Protein AF-K2Q9H9-F1 (afdb_monomer_lite)

Organism: NCBI:txid1156935

Foldseek 3Di:
DLQVVVVVDDLVNVCVVVVHDSVVSVVVLVVLCVVQVHDDSVRSSVSCVVVVVDDD

Structure (mmCIF, N/CA/C/O backbone):
data_AF-K2Q9H9-F1
#
_entry.id   AF-K2Q9H9-F1
#
loop_
_atom_site.group_PDB
_atom_site.id
_atom_site.type_symbol
_atom_site.label_atom_id
_atom_site.label_alt_id
_atom_site.label_comp_id
_atom_site.label_asym_id
_atom_site.label_entity_id
_atom_site.label_seq_id
_atom_site.pdbx_PDB_ins_code
_atom_site.Cartn_x
_atom_site.Cartn_y
_atom_site.Cartn_z
_atom_site.occupancy
_atom_site.B_iso_or_equiv
_atom_site.auth_seq_id
_atom_site.auth_comp_id
_atom_site.auth_asym_id
_atom_site.auth_atom_id
_atom_site.pdbx_PDB_model_num
ATOM 1 N N . MET A 1 1 ? -2.313 1.999 -6.038 1.00 78.62 1 MET A N 1
ATOM 2 C CA . MET A 1 1 ? -2.132 0.554 -6.323 1.00 78.62 1 MET A CA 1
ATOM 3 C C . MET A 1 1 ? -3.471 -0.155 -6.294 1.00 78.62 1 MET A C 1
ATOM 5 O O . MET A 1 1 ? -3.896 -0.613 -7.341 1.00 78.62 1 MET A O 1
ATOM 9 N N . LEU A 1 2 ? -4.173 -0.138 -5.155 1.00 81.12 2 LEU A N 1
ATOM 10 C CA . LEU A 1 2 ? -5.471 -0.800 -5.003 1.00 81.12 2 LEU A CA 1
ATOM 11 C C . LEU A 1 2 ? -6.556 -0.296 -5.979 1.00 81.12 2 LEU A C 1
ATOM 13 O O . LEU A 1 2 ? -7.311 -1.120 -6.464 1.00 81.12 2 LEU A O 1
ATOM 17 N N . THR A 1 3 ? -6.574 0.990 -6.358 1.00 83.31 3 THR A N 1
ATOM 18 C CA . THR A 1 3 ? -7.482 1.531 -7.402 1.00 83.31 3 THR A CA 1
ATOM 19 C C . THR A 1 3 ? -7.263 0.907 -8.781 1.00 83.31 3 THR A C 1
ATOM 21 O O . THR A 1 3 ? -8.197 0.592 -9.503 1.00 83.31 3 THR A O 1
ATOM 24 N N . TRP A 1 4 ? -6.008 0.711 -9.181 1.00 83.62 4 TRP A N 1
ATOM 25 C CA . TRP A 1 4 ? -5.709 0.089 -10.471 1.00 83.62 4 TRP A CA 1
ATOM 26 C C . TRP A 1 4 ? -6.017 -1.407 -10.420 1.00 83.62 4 TRP A C 1
ATOM 28 O O . TRP A 1 4 ? -6.583 -1.963 -11.356 1.00 83.62 4 TRP A O 1
ATOM 38 N N . THR A 1 5 ? -5.712 -2.049 -9.292 1.00 83.31 5 THR A N 1
ATOM 39 C CA . THR A 1 5 ? -6.070 -3.449 -9.060 1.00 83.31 5 THR A CA 1
ATOM 40 C C . THR A 1 5 ? -7.588 -3.655 -9.004 1.00 83.31 5 THR A C 1
ATOM 42 O O . THR A 1 5 ? -8.064 -4.670 -9.499 1.00 83.31 5 THR A O 1
ATOM 45 N N . SER A 1 6 ? -8.366 -2.690 -8.496 1.00 81.38 6 SER A N 1
ATOM 46 C CA . SER A 1 6 ? -9.837 -2.736 -8.519 1.00 81.38 6 SER A CA 1
ATOM 47 C C . SER A 1 6 ? -10.411 -2.583 -9.925 1.00 81.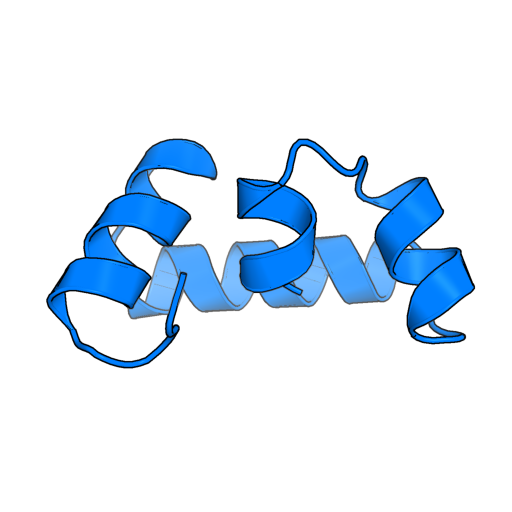38 6 SER A C 1
ATOM 49 O O . SER A 1 6 ? -11.467 -3.132 -10.209 1.00 81.38 6 SER A O 1
ATOM 51 N N . GLN A 1 7 ? -9.689 -1.917 -10.828 1.00 84.12 7 GLN A N 1
ATOM 52 C CA . GLN A 1 7 ? -9.997 -1.879 -12.262 1.00 84.12 7 GLN A CA 1
ATOM 53 C C . GLN A 1 7 ? -9.540 -3.147 -13.014 1.00 84.12 7 GLN A C 1
ATOM 55 O O . GLN A 1 7 ? -9.602 -3.194 -14.240 1.00 84.12 7 GLN A O 1
ATOM 60 N N . GLY A 1 8 ? -9.050 -4.173 -12.308 1.00 83.69 8 GLY A N 1
ATOM 61 C CA . GLY A 1 8 ? -8.600 -5.435 -12.901 1.00 83.69 8 GLY A CA 1
ATOM 62 C C . GLY A 1 8 ? -7.169 -5.412 -13.443 1.00 83.69 8 GLY A C 1
ATOM 63 O O . GLY A 1 8 ? -6.754 -6.371 -14.092 1.00 83.69 8 GLY A O 1
ATOM 64 N N . LYS A 1 9 ? -6.387 -4.356 -13.175 1.00 87.12 9 LYS A N 1
ATOM 65 C CA . LYS A 1 9 ? -4.977 -4.301 -13.581 1.00 87.12 9 LYS A CA 1
ATOM 66 C C . LYS A 1 9 ? -4.132 -5.283 -12.781 1.00 87.12 9 LYS A C 1
ATOM 68 O O . LYS A 1 9 ? -4.203 -5.355 -11.551 1.00 87.12 9 LYS A O 1
ATOM 73 N N . THR A 1 10 ? -3.266 -5.995 -13.488 1.00 88.00 10 THR A N 1
ATOM 74 C CA . THR A 1 10 ? -2.288 -6.906 -12.893 1.00 88.00 10 THR A CA 1
ATOM 75 C C . THR A 1 10 ? -1.210 -6.140 -12.126 1.00 88.00 10 THR A C 1
ATOM 77 O O . THR A 1 10 ? -0.910 -4.983 -12.421 1.00 88.00 10 THR A O 1
ATOM 80 N N . ALA A 1 11 ? -0.547 -6.798 -11.169 1.00 85.50 11 ALA A N 1
ATOM 81 C CA . ALA A 1 11 ? 0.569 -6.194 -10.433 1.00 85.50 11 ALA A CA 1
ATOM 82 C C . ALA A 1 11 ? 1.693 -5.693 -11.362 1.00 85.50 11 ALA A C 1
ATOM 84 O O . ALA A 1 11 ? 2.369 -4.721 -11.034 1.00 85.50 11 ALA A O 1
ATOM 85 N N . TRP A 1 12 ? 1.868 -6.316 -12.534 1.00 89.12 12 TRP A N 1
ATOM 86 C CA . TRP A 1 12 ? 2.803 -5.836 -13.547 1.00 89.12 12 TRP A CA 1
ATOM 87 C C . TRP A 1 12 ? 2.356 -4.522 -14.182 1.00 89.12 12 TRP A C 1
ATOM 89 O O . TRP A 1 12 ? 3.134 -3.574 -14.192 1.00 89.12 12 TRP A O 1
ATOM 99 N N . GLU A 1 13 ? 1.118 -4.429 -14.661 1.00 89.81 13 GLU A N 1
ATOM 100 C CA . GLU A 1 13 ? 0.605 -3.180 -15.236 1.00 89.81 13 GLU A CA 1
ATOM 101 C C . GLU A 1 13 ? 0.664 -2.044 -14.213 1.00 89.81 13 GLU A C 1
ATOM 103 O O . GLU A 1 13 ? 1.115 -0.950 -14.530 1.00 89.81 13 GLU A O 1
ATOM 108 N N . VAL A 1 14 ? 0.303 -2.319 -12.955 1.00 89.62 14 VAL A N 1
ATOM 109 C CA . VAL A 1 14 ? 0.416 -1.343 -11.861 1.00 89.62 14 VAL A CA 1
ATOM 110 C C . VAL A 1 14 ? 1.868 -0.923 -11.632 1.00 89.62 14 VAL A C 1
ATOM 112 O O . VAL A 1 14 ? 2.127 0.254 -11.396 1.00 89.62 14 VAL A O 1
ATOM 115 N N . SER A 1 15 ? 2.814 -1.863 -11.722 1.00 92.25 15 SER A N 1
ATOM 116 C CA . SER A 1 15 ? 4.246 -1.576 -11.592 1.00 92.25 15 SER A CA 1
ATOM 117 C C . SER A 1 15 ? 4.751 -0.656 -12.710 1.00 92.25 15 SER A C 1
ATOM 119 O O . SER A 1 15 ? 5.509 0.269 -12.437 1.00 92.25 15 SER A O 1
ATOM 121 N N . VAL A 1 16 ? 4.251 -0.842 -13.937 1.00 93.75 16 VAL A N 1
ATOM 122 C CA . VAL A 1 16 ? 4.568 0.006 -15.096 1.00 93.75 16 VAL A CA 1
ATOM 123 C C . VAL A 1 16 ? 3.926 1.388 -14.960 1.00 93.75 16 VAL A C 1
ATOM 125 O O . VAL A 1 16 ? 4.605 2.387 -15.156 1.00 93.75 16 VAL A O 1
ATOM 128 N N . ILE A 1 17 ? 2.649 1.464 -14.566 1.00 90.69 17 ILE A N 1
ATOM 129 C CA . ILE A 1 17 ? 1.919 2.732 -14.381 1.00 90.69 17 ILE A CA 1
ATOM 130 C C . ILE A 1 17 ? 2.571 3.600 -13.299 1.00 90.69 17 ILE A C 1
ATOM 132 O O . ILE A 1 17 ? 2.635 4.818 -13.431 1.00 90.69 17 ILE A O 1
ATOM 136 N N . LEU A 1 18 ? 3.024 2.979 -12.208 1.00 87.12 18 LEU A N 1
ATOM 137 C CA . LEU A 1 18 ? 3.609 3.680 -11.065 1.00 87.12 18 LEU A CA 1
ATOM 138 C C . LEU A 1 18 ? 5.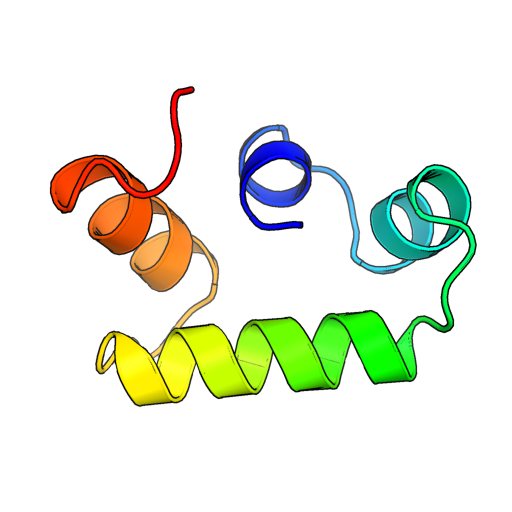141 3.770 -11.132 1.00 87.12 18 LEU A C 1
ATOM 140 O O . LEU A 1 18 ? 5.739 4.300 -10.200 1.00 87.12 18 LEU A O 1
ATOM 144 N N . SER A 1 19 ? 5.772 3.256 -12.194 1.00 92.75 19 SER A N 1
ATOM 145 C CA . SER A 1 19 ? 7.232 3.203 -12.362 1.00 92.75 19 SER A CA 1
ATOM 146 C C . SER A 1 19 ? 7.976 2.618 -1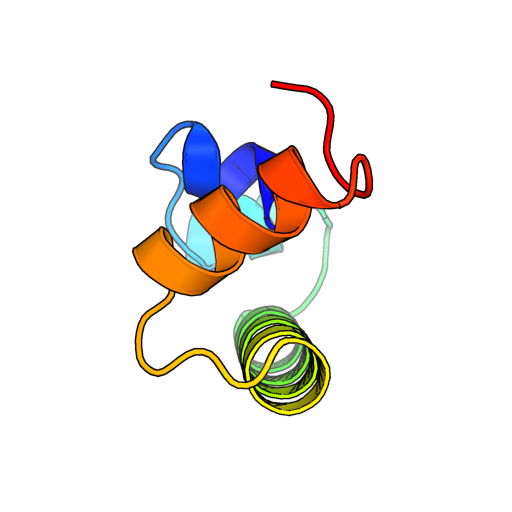1.149 1.00 92.75 19 SER A C 1
ATOM 148 O O . SER A 1 19 ? 9.031 3.106 -10.749 1.00 92.75 19 SER A O 1
ATOM 150 N N . ILE A 1 20 ? 7.428 1.557 -10.552 1.00 92.44 20 ILE A N 1
ATOM 151 C CA . ILE A 1 20 ? 8.026 0.824 -9.423 1.00 92.44 20 ILE A CA 1
ATOM 152 C C . ILE A 1 20 ? 8.207 -0.651 -9.774 1.00 92.44 20 ILE A C 1
ATOM 154 O O . ILE A 1 20 ? 7.635 -1.150 -10.736 1.00 92.44 20 ILE A O 1
ATOM 158 N N . SER A 1 21 ? 8.988 -1.395 -8.987 1.00 92.31 21 SER A N 1
ATOM 159 C CA . SER A 1 21 ? 9.159 -2.830 -9.236 1.00 92.31 21 SER A CA 1
ATOM 160 C C . SER A 1 21 ? 7.889 -3.626 -8.893 1.00 92.31 21 SER A C 1
ATOM 162 O O . SER A 1 21 ? 7.168 -3.288 -7.950 1.00 92.31 21 SER A O 1
ATOM 164 N N . LYS A 1 22 ? 7.643 -4.747 -9.593 1.00 90.75 22 LYS A N 1
ATOM 165 C CA . LYS A 1 22 ? 6.579 -5.706 -9.219 1.00 90.75 22 LYS A CA 1
ATOM 166 C C . LYS A 1 22 ? 6.680 -6.122 -7.753 1.00 90.75 22 LYS A C 1
ATOM 168 O O . LYS A 1 22 ? 5.666 -6.234 -7.072 1.00 90.75 22 LYS A O 1
ATOM 173 N N . ASN A 1 23 ? 7.902 -6.338 -7.265 1.00 92.12 23 ASN A N 1
ATOM 174 C CA . ASN A 1 23 ? 8.140 -6.747 -5.887 1.00 92.12 23 ASN A CA 1
ATOM 175 C C . ASN A 1 23 ? 7.668 -5.668 -4.902 1.00 92.12 23 ASN A C 1
ATOM 177 O O . ASN A 1 23 ? 6.992 -5.975 -3.927 1.00 92.12 23 ASN A O 1
ATOM 181 N N . THR A 1 24 ? 7.924 -4.394 -5.213 1.00 91.62 24 THR A N 1
ATOM 182 C CA . THR A 1 24 ? 7.417 -3.247 -4.446 1.00 91.62 24 THR A CA 1
ATOM 183 C C . THR A 1 24 ? 5.886 -3.230 -4.424 1.00 91.62 24 THR A C 1
ATOM 185 O O . THR A 1 24 ? 5.300 -3.064 -3.356 1.00 91.62 24 THR A O 1
ATOM 188 N N . VAL A 1 25 ? 5.221 -3.487 -5.561 1.00 90.19 25 VAL A N 1
ATOM 189 C CA . VAL A 1 25 ? 3.750 -3.610 -5.624 1.00 90.19 25 VAL A CA 1
ATOM 190 C C . VAL A 1 25 ? 3.243 -4.733 -4.712 1.00 90.19 25 VAL A C 1
ATOM 192 O O . VAL A 1 25 ? 2.305 -4.518 -3.946 1.00 90.19 25 VAL A O 1
ATOM 195 N N . HIS A 1 26 ? 3.872 -5.911 -4.742 1.00 90.19 26 HIS A N 1
ATOM 196 C CA . HIS A 1 26 ? 3.503 -7.032 -3.871 1.00 90.19 26 HIS A CA 1
ATOM 197 C C . HIS A 1 26 ? 3.698 -6.711 -2.388 1.00 90.19 26 HIS A C 1
ATOM 199 O O . HIS A 1 26 ? 2.804 -6.988 -1.589 1.00 90.19 26 HIS A O 1
ATOM 205 N N . THR A 1 27 ? 4.816 -6.085 -2.020 1.00 91.75 27 THR A N 1
ATOM 206 C CA . THR A 1 27 ? 5.073 -5.644 -0.644 1.00 91.75 27 THR A CA 1
ATOM 207 C C . THR A 1 27 ? 4.010 -4.658 -0.173 1.00 91.75 27 THR A C 1
ATOM 209 O O . THR A 1 27 ? 3.487 -4.800 0.928 1.00 91.75 27 THR A O 1
ATOM 212 N N . HIS A 1 28 ? 3.618 -3.695 -1.007 1.00 88.50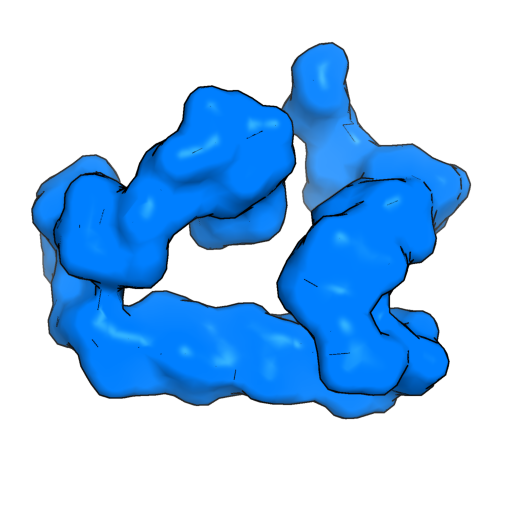 28 HIS A N 1
ATOM 213 C CA . HIS A 1 28 ? 2.547 -2.768 -0.652 1.00 88.50 28 HIS A CA 1
ATOM 214 C C . HIS A 1 28 ? 1.186 -3.450 -0.517 1.00 88.50 28 HIS A C 1
ATOM 216 O O . HIS A 1 28 ? 0.473 -3.159 0.437 1.00 88.50 28 HIS A O 1
ATOM 222 N N . LEU A 1 29 ? 0.833 -4.369 -1.421 1.00 87.19 29 LEU A N 1
ATOM 223 C CA . LEU A 1 29 ? -0.409 -5.140 -1.318 1.00 87.19 29 LEU A CA 1
ATOM 224 C C . LEU A 1 29 ? -0.439 -5.999 -0.051 1.00 87.19 29 LEU A C 1
ATOM 226 O O . LEU A 1 29 ? -1.473 -6.068 0.606 1.00 87.19 29 LEU A O 1
ATOM 230 N N . ARG A 1 30 ? 0.690 -6.614 0.319 1.00 90.19 30 ARG A N 1
ATOM 231 C CA . ARG A 1 30 ? 0.830 -7.359 1.574 1.00 90.19 30 ARG A CA 1
ATOM 232 C C . ARG A 1 30 ? 0.671 -6.444 2.786 1.00 90.19 30 ARG A C 1
ATOM 234 O O . ARG A 1 30 ? -0.137 -6.732 3.652 1.00 90.19 30 ARG A O 1
ATOM 241 N N . ASN A 1 31 ? 1.353 -5.303 2.803 1.00 90.25 31 ASN A N 1
ATOM 242 C CA . ASN A 1 31 ? 1.218 -4.339 3.894 1.00 90.25 31 ASN A CA 1
ATOM 243 C C . ASN A 1 31 ? -0.218 -3.805 4.012 1.00 90.25 31 ASN A C 1
ATOM 245 O O . ASN A 1 31 ? -0.699 -3.582 5.116 1.00 90.25 31 ASN A O 1
ATOM 249 N N . SER A 1 32 ? -0.911 -3.586 2.891 1.00 88.62 32 SER A N 1
ATOM 250 C CA . SER A 1 32 ? -2.328 -3.212 2.890 1.00 88.62 32 SER A CA 1
ATOM 251 C C . SER A 1 32 ? -3.213 -4.338 3.415 1.00 88.62 32 SER A C 1
ATOM 253 O O . SER A 1 32 ? -4.118 -4.056 4.190 1.00 88.62 32 SER A O 1
AT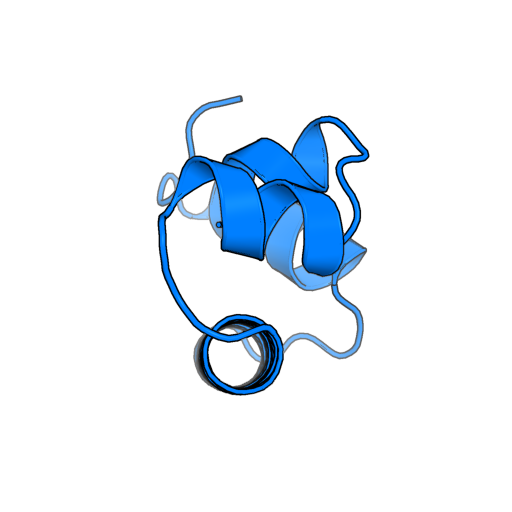OM 255 N N . LYS A 1 33 ? -2.940 -5.594 3.046 1.00 89.81 33 LYS A N 1
ATOM 256 C CA . LYS A 1 33 ? -3.636 -6.762 3.596 1.00 89.81 33 LYS A CA 1
ATOM 257 C C . LYS A 1 33 ? -3.500 -6.85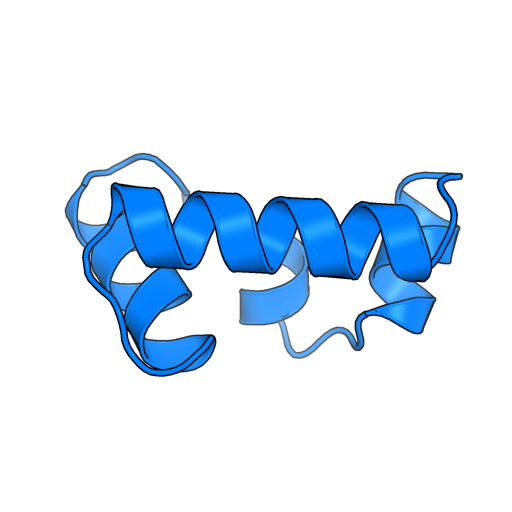0 5.106 1.00 89.81 33 LYS A C 1
ATOM 259 O O . LYS A 1 33 ? -4.518 -6.937 5.778 1.00 89.81 33 LYS A O 1
ATOM 264 N N . ASP A 1 34 ? -2.270 -6.766 5.602 1.00 90.69 34 ASP A N 1
ATOM 265 C CA . ASP A 1 34 ? -1.959 -6.877 7.028 1.00 90.69 34 ASP A CA 1
ATOM 266 C C . ASP A 1 34 ? -2.585 -5.711 7.815 1.00 90.69 34 ASP A C 1
ATOM 268 O O . ASP A 1 34 ? -3.129 -5.908 8.895 1.00 90.69 34 ASP A O 1
ATOM 272 N N . LYS A 1 35 ? -2.584 -4.492 7.255 1.00 88.94 35 LYS A N 1
ATOM 273 C CA . LYS A 1 35 ? -3.227 -3.315 7.874 1.00 88.94 35 LYS A CA 1
ATOM 274 C C . LYS A 1 35 ? -4.750 -3.391 7.920 1.00 88.94 35 LYS A C 1
ATOM 276 O O . LYS A 1 35 ? -5.351 -2.766 8.786 1.00 88.94 35 LYS A O 1
ATOM 281 N N . LEU A 1 36 ? -5.355 -4.069 6.952 1.00 86.19 36 LEU A N 1
ATOM 282 C CA . LEU A 1 36 ? -6.806 -4.177 6.802 1.00 86.19 36 LEU A CA 1
ATOM 283 C C . LEU A 1 36 ? -7.346 -5.516 7.317 1.00 86.19 36 LEU A C 1
ATOM 285 O O . LEU A 1 36 ? -8.535 -5.768 7.181 1.00 86.19 36 LEU A O 1
ATOM 289 N N . ASP A 1 37 ? -6.475 -6.369 7.862 1.00 89.25 37 ASP A N 1
ATOM 290 C CA . ASP A 1 37 ? -6.773 -7.741 8.281 1.00 89.25 37 ASP A CA 1
ATOM 291 C C . ASP A 1 37 ? -7.529 -8.550 7.205 1.00 89.25 37 ASP A C 1
ATOM 293 O O . ASP A 1 37 ? -8.545 -9.203 7.440 1.00 89.25 37 ASP A O 1
ATOM 297 N N . THR A 1 38 ? -7.048 -8.470 5.958 1.00 90.25 38 THR A N 1
ATOM 298 C CA . THR A 1 38 ? -7.711 -9.098 4.803 1.00 90.25 38 THR A CA 1
ATOM 299 C C . THR A 1 38 ? -6.897 -10.236 4.198 1.00 90.25 38 THR A C 1
ATOM 301 O O . THR A 1 38 ? -5.699 -10.148 3.931 1.00 90.25 38 THR A O 1
ATOM 304 N N . SER A 1 39 ? -7.588 -11.330 3.889 1.00 85.75 39 SER A N 1
ATOM 305 C CA . SER A 1 39 ? -6.991 -12.576 3.399 1.00 85.75 39 SER A CA 1
ATOM 306 C C . SER A 1 39 ? -6.724 -12.595 1.888 1.00 85.75 39 SER A C 1
ATOM 308 O O . SER A 1 39 ? -5.789 -13.256 1.428 1.00 85.75 39 SER A O 1
ATOM 310 N N . ASN A 1 40 ? -7.463 -11.830 1.078 1.00 84.44 40 ASN A N 1
ATOM 311 C CA . ASN A 1 40 ? -7.303 -11.791 -0.382 1.00 84.44 40 ASN A CA 1
ATOM 312 C C . ASN A 1 40 ? -7.327 -10.348 -0.925 1.00 84.44 40 ASN A C 1
ATOM 314 O O . ASN A 1 40 ? -7.825 -9.451 -0.261 1.00 84.44 40 ASN A O 1
ATOM 318 N N . VAL A 1 41 ? -6.750 -10.116 -2.111 1.00 81.75 41 VAL A N 1
ATOM 319 C CA . VAL A 1 41 ? -6.599 -8.757 -2.678 1.00 81.75 41 VAL A CA 1
ATOM 320 C C . VAL A 1 41 ? -7.954 -8.107 -2.973 1.00 81.75 41 VAL A C 1
ATOM 322 O O . VAL A 1 41 ? -8.105 -6.906 -2.784 1.00 81.75 41 VAL A O 1
ATOM 325 N N . VAL A 1 42 ? -8.949 -8.895 -3.387 1.00 85.44 42 VAL A N 1
ATOM 326 C CA . VAL A 1 42 ? -10.319 -8.413 -3.624 1.00 85.44 42 VAL A CA 1
ATOM 327 C C . VAL A 1 42 ? -10.957 -7.929 -2.318 1.00 85.44 42 VAL A C 1
ATOM 329 O O . VAL A 1 42 ? -11.524 -6.848 -2.277 1.00 85.44 42 VAL A O 1
ATOM 332 N N . HIS A 1 43 ? -10.787 -8.675 -1.232 1.00 87.62 43 HIS A N 1
ATOM 333 C CA . HIS A 1 43 ? -11.233 -8.341 0.113 1.00 87.62 43 HIS A CA 1
ATOM 334 C C . HIS A 1 43 ? -10.515 -7.084 0.609 1.00 87.62 43 HIS A C 1
ATOM 336 O O . HIS A 1 43 ? -11.171 -6.175 1.100 1.00 87.62 43 HIS A O 1
ATOM 342 N N . THR A 1 44 ? -9.203 -6.966 0.373 1.00 87.81 44 THR A N 1
ATOM 343 C CA . THR A 1 44 ? -8.440 -5.740 0.655 1.00 87.81 44 THR A CA 1
ATOM 344 C C . THR A 1 44 ? -9.000 -4.534 -0.093 1.00 87.81 44 THR A C 1
ATOM 346 O O . THR A 1 44 ? -9.100 -3.459 0.482 1.00 87.81 44 THR A O 1
ATOM 349 N N . ILE A 1 45 ? -9.371 -4.690 -1.368 1.00 86.31 45 ILE A N 1
ATOM 350 C CA . ILE A 1 45 ? -9.972 -3.619 -2.173 1.00 86.31 45 ILE A CA 1
ATOM 351 C C . ILE A 1 45 ? -11.338 -3.224 -1.610 1.00 86.31 45 ILE A C 1
ATOM 353 O O . ILE A 1 45 ? -11.578 -2.039 -1.407 1.00 86.31 45 ILE A O 1
ATOM 357 N N . VAL A 1 46 ? -12.208 -4.198 -1.335 1.00 87.50 46 VAL A N 1
ATOM 358 C CA . VAL A 1 46 ? -13.547 -3.955 -0.777 1.00 87.50 46 VAL A CA 1
ATOM 359 C C . VAL A 1 46 ? -13.449 -3.235 0.565 1.00 87.50 46 VAL A C 1
ATOM 361 O O . VAL A 1 46 ? -14.123 -2.226 0.764 1.00 87.50 46 VAL A O 1
ATOM 364 N N . GLU A 1 47 ? -12.568 -3.689 1.455 1.00 89.56 47 GLU A N 1
ATOM 365 C CA . GLU A 1 47 ? -12.415 -3.077 2.775 1.00 89.56 47 GLU A CA 1
ATOM 366 C C . GLU A 1 47 ? -11.771 -1.688 2.685 1.00 89.56 47 GLU A C 1
ATOM 368 O O . GLU A 1 47 ? -12.198 -0.751 3.354 1.00 89.56 47 GLU A O 1
ATOM 373 N N . ALA A 1 48 ? -10.808 -1.495 1.785 1.00 86.06 48 ALA A N 1
ATOM 374 C CA . ALA A 1 48 ? -10.205 -0.187 1.562 1.00 86.06 48 ALA A CA 1
ATOM 375 C C . ALA A 1 48 ? -11.181 0.827 0.928 1.00 86.06 48 ALA A C 1
ATOM 377 O O . ALA A 1 48 ? -11.084 2.023 1.209 1.00 86.06 48 ALA A O 1
ATOM 378 N N . VAL A 1 49 ? -12.143 0.373 0.119 1.00 85.19 49 VAL A N 1
ATOM 379 C CA . VAL A 1 49 ? -13.261 1.201 -0.368 1.00 85.19 49 VAL A CA 1
ATOM 380 C C . VAL A 1 49 ? -14.222 1.522 0.773 1.00 85.19 49 VAL A C 1
ATOM 382 O O . VAL A 1 49 ? -14.589 2.680 0.957 1.00 85.19 49 VAL A O 1
ATOM 385 N N . ARG A 1 50 ? -14.586 0.522 1.585 1.00 84.94 50 ARG A N 1
ATOM 386 C CA . ARG A 1 50 ? -15.462 0.688 2.754 1.00 84.94 50 ARG A CA 1
ATOM 387 C C . ARG A 1 50 ? -14.901 1.697 3.758 1.00 84.94 50 ARG A C 1
ATOM 389 O O . ARG A 1 50 ? -15.649 2.503 4.301 1.00 84.94 50 ARG A O 1
ATOM 396 N N . LEU A 1 51 ? -13.587 1.680 3.965 1.00 83.88 51 LEU A N 1
ATOM 397 C CA . LEU A 1 51 ? -12.862 2.611 4.834 1.00 83.88 51 LEU A CA 1
ATOM 398 C C . LEU A 1 51 ? -12.553 3.958 4.165 1.00 83.88 51 LEU A C 1
ATOM 400 O O . LEU A 1 51 ? -11.817 4.767 4.730 1.00 83.88 51 LEU A O 1
ATOM 404 N N . ASN A 1 52 ? -13.096 4.213 2.970 1.00 78.56 52 ASN A N 1
ATOM 405 C CA . ASN A 1 52 ? -12.910 5.451 2.213 1.00 78.56 52 ASN A CA 1
ATOM 406 C C . ASN A 1 52 ? -11.433 5.770 1.886 1.00 78.56 52 ASN A C 1
ATOM 408 O O . ASN A 1 52 ? -11.083 6.915 1.598 1.00 78.56 52 ASN A O 1
ATOM 412 N N . GLN A 1 53 ? -10.552 4.763 1.914 1.00 76.12 53 GLN A N 1
ATOM 413 C CA . GLN A 1 53 ? -9.138 4.899 1.549 1.00 76.12 53 GLN A CA 1
ATOM 414 C C . GLN A 1 53 ? -8.923 4.858 0.033 1.00 76.12 53 GLN A C 1
ATOM 416 O O . GLN A 1 53 ? -7.863 5.249 -0.460 1.00 76.12 53 GLN A O 1
ATOM 421 N N . ILE A 1 54 ? -9.924 4.388 -0.712 1.00 73.31 54 ILE A N 1
ATOM 422 C CA . ILE A 1 54 ? -9.931 4.352 -2.169 1.00 73.31 54 ILE A CA 1
ATOM 423 C C . ILE A 1 54 ? -11.295 4.829 -2.652 1.00 73.31 54 ILE A C 1
ATOM 425 O O . ILE A 1 54 ? -12.321 4.332 -2.196 1.00 73.31 54 ILE A O 1
ATOM 429 N N . LYS A 1 55 ? -11.301 5.758 -3.607 1.00 63.47 55 LYS A N 1
ATOM 430 C CA . LYS A 1 55 ? -12.488 6.060 -4.409 1.00 63.47 55 LYS A CA 1
ATOM 431 C C . LYS A 1 55 ? -12.435 5.212 -5.675 1.00 63.47 55 LYS A C 1
ATOM 433 O O . LYS A 1 55 ? -11.402 5.216 -6.351 1.00 63.47 55 LYS A O 1
ATOM 438 N N . ILE A 1 56 ? -13.504 4.459 -5.924 1.00 59.16 56 ILE A N 1
ATOM 439 C CA . ILE A 1 56 ? -13.721 3.746 -7.188 1.00 59.16 56 ILE A CA 1
ATOM 440 C C . ILE A 1 56 ? -14.340 4.717 -8.187 1.00 59.16 56 ILE A C 1
ATOM 442 O O . ILE A 1 56 ? -15.223 5.492 -7.752 1.00 59.16 56 ILE A O 1
#

pLDDT: mean 86.13, std 6.4, range [59.16, 93.75]

Sequence (56 aa):
MLTWTSQGKTAWEVSVILSISKNTVHTHLRNSKDKLDTSNVVHTIVEAVRLNQIKI

Secondary structure (DSSP, 8-state):
-HHHHHTT--HHHHHHHTTS-HHHHHHHHHHHHHHTT-SSHHHHHHHHHHTTSS--

Radius of gyration: 10.49 Å; chains: 1; bounding box: 25×19×24 Å

InterPro domains:
  IPR000792 Transcription regulator LuxR, C-terminal [PF00196] (1-47)
  IPR000792 Transcription regulator LuxR, C-terminal [PS00622] (8-35)
  IPR000792 Transcription regulator LuxR, C-terminal [PS50043] (1-52)
  IPR000792 Transcription regulator LuxR, C-terminal [SM00421] (1-48)
  IPR000792 Transcription regulator LuxR, C-terminal [cd06170] (1-50)
  IPR016032 Signal transduction response regulator, C-terminal effector [SSF46894] (2-54)
  IPR036388 Winged helix-like DNA-binding domain superfamily [G3DSA:1.10.10.10] (1-54)